Protein AF-A0A6G8NR37-F1 (afdb_monomer_lite)

Foldseek 3Di:
DQAEAEAELDAAAAEAQAFAGDPPCVVSNVVRPVSVVVQVVCLLVQQQVLHHYEYEAEHGDLDPDPHPVPDDDDPPVVVVVVVCVCPCVVVVVSVVQVVLADPPLDPVVSVVVVVVQSPDDRFPRDNYDYHHRSPRPRVVRVVVVVVVVCVVCVVVVNNSSNHRDHDD

pLDDT: mean 84.28, std 14.52, range [32.62, 98.38]

Structure (mmCIF, N/CA/C/O backbone):
data_AF-A0A6G8NR37-F1
#
_entry.id   AF-A0A6G8NR37-F1
#
loop_
_atom_site.group_PDB
_atom_site.id
_atom_site.type_symbol
_atom_site.label_atom_id
_atom_site.label_alt_id
_atom_site.label_comp_id
_atom_site.label_asym_id
_atom_site.label_entity_id
_atom_site.label_seq_id
_atom_site.pdbx_PDB_ins_code
_atom_site.Cartn_x
_atom_site.Cartn_y
_atom_site.Cartn_z
_atom_site.occupancy
_atom_site.B_iso_or_equiv
_atom_site.auth_seq_id
_atom_site.auth_comp_id
_atom_site.auth_asym_id
_atom_site.auth_atom_id
_atom_site.pdbx_PDB_model_num
ATOM 1 N N . MET A 1 1 ? -6.892 -7.582 25.498 1.00 48.56 1 MET A N 1
ATOM 2 C CA . MET A 1 1 ? -5.914 -7.923 24.441 1.00 48.56 1 MET A CA 1
ATOM 3 C C . MET A 1 1 ? -5.785 -6.728 23.496 1.00 48.56 1 MET A C 1
ATOM 5 O O . MET A 1 1 ? -6.812 -6.189 23.096 1.00 48.56 1 MET A O 1
ATOM 9 N N . LYS A 1 2 ? -4.567 -6.248 23.207 1.00 55.84 2 LYS A N 1
ATOM 10 C CA . LYS A 1 2 ? -4.313 -5.195 22.204 1.00 55.84 2 LYS A CA 1
ATOM 11 C C . LYS A 1 2 ? -4.221 -5.862 20.822 1.00 55.84 2 LYS A C 1
ATOM 13 O O . LYS A 1 2 ? -3.123 -6.084 20.333 1.00 55.84 2 LYS A O 1
ATOM 18 N N . SER A 1 3 ? -5.344 -6.270 20.240 1.00 65.62 3 SER A N 1
ATOM 19 C CA . SER A 1 3 ? -5.332 -6.953 18.938 1.00 65.62 3 SER A CA 1
ATOM 20 C C . SER A 1 3 ? -5.292 -5.913 17.818 1.00 65.62 3 SER A C 1
ATOM 22 O O . SER A 1 3 ? -6.294 -5.241 17.571 1.00 65.62 3 SER A O 1
ATOM 24 N N . VAL A 1 4 ? -4.124 -5.749 17.194 1.00 76.38 4 VAL A N 1
ATOM 25 C CA . VAL A 1 4 ? -3.931 -4.932 15.991 1.00 76.38 4 VAL A CA 1
ATOM 26 C C . VAL A 1 4 ? -3.276 -5.788 14.912 1.00 76.38 4 VAL A C 1
ATOM 28 O O . VAL A 1 4 ? -2.271 -6.445 15.176 1.00 76.38 4 VAL A O 1
ATOM 31 N N . ILE A 1 5 ? -3.846 -5.792 13.710 1.00 77.69 5 ILE A N 1
ATOM 32 C CA . ILE A 1 5 ? -3.194 -6.327 12.518 1.00 77.69 5 ILE A CA 1
ATOM 33 C C . ILE A 1 5 ? -2.520 -5.160 11.816 1.00 77.69 5 ILE A C 1
ATOM 35 O O . ILE A 1 5 ? -3.171 -4.206 11.388 1.00 77.69 5 ILE A O 1
ATOM 39 N N . LEU A 1 6 ? -1.200 -5.246 11.713 1.00 73.94 6 LEU A N 1
ATOM 40 C CA . LEU A 1 6 ? -0.414 -4.319 10.927 1.00 73.94 6 LEU A CA 1
ATOM 41 C C . LEU A 1 6 ? -0.127 -4.970 9.576 1.00 73.94 6 LEU A C 1
ATOM 43 O O . LEU A 1 6 ? 0.631 -5.937 9.503 1.00 73.94 6 LEU A O 1
ATOM 47 N N . VAL A 1 7 ? -0.727 -4.445 8.510 1.00 68.50 7 VAL A N 1
ATOM 48 C CA . VAL A 1 7 ? -0.373 -4.862 7.152 1.00 68.50 7 VAL A CA 1
ATOM 49 C C . VAL A 1 7 ? 0.627 -3.857 6.617 1.00 68.50 7 VAL A C 1
ATOM 51 O O . VAL A 1 7 ? 0.281 -2.724 6.281 1.00 68.50 7 VAL A O 1
ATOM 54 N N . THR A 1 8 ? 1.891 -4.260 6.569 1.00 58.72 8 THR A N 1
ATOM 55 C CA . THR A 1 8 ? 2.919 -3.480 5.893 1.00 58.72 8 THR A CA 1
ATOM 56 C C . THR A 1 8 ? 2.941 -3.880 4.428 1.00 58.72 8 THR A C 1
ATOM 58 O O . THR A 1 8 ? 2.919 -5.057 4.073 1.00 58.72 8 THR A O 1
ATOM 61 N N . GLY A 1 9 ? 3.064 -2.889 3.551 1.00 53.84 9 GLY A N 1
ATOM 62 C CA . GLY A 1 9 ? 3.434 -3.086 2.152 1.00 53.84 9 GLY A CA 1
ATOM 63 C C . GLY A 1 9 ? 4.800 -3.762 1.930 1.00 53.84 9 GLY A C 1
ATOM 64 O O . GLY A 1 9 ? 5.345 -3.622 0.842 1.00 53.84 9 GLY A O 1
ATOM 65 N N . ALA A 1 10 ? 5.404 -4.433 2.919 1.00 32.88 10 ALA A N 1
ATOM 66 C CA . ALA A 1 10 ? 6.846 -4.652 3.005 1.00 32.88 10 ALA A CA 1
ATOM 67 C C . ALA A 1 10 ? 7.430 -5.504 1.867 1.00 32.88 10 ALA A C 1
ATOM 69 O O . ALA A 1 10 ? 6.881 -6.533 1.469 1.00 32.88 10 ALA A O 1
ATOM 70 N N . GLY A 1 11 ? 8.567 -5.029 1.357 1.00 32.62 11 GLY A N 1
ATOM 71 C CA . GLY A 1 11 ? 9.401 -5.640 0.326 1.00 32.62 11 GLY A CA 1
ATOM 72 C C . GLY A 1 11 ? 9.492 -4.745 -0.902 1.00 32.62 11 GLY A C 1
ATOM 73 O O . GLY A 1 11 ? 8.558 -4.751 -1.684 1.00 32.62 11 GLY A O 1
ATOM 74 N N . THR A 1 12 ? 10.595 -4.001 -1.027 1.00 33.75 12 THR A N 1
ATOM 75 C CA . THR A 1 12 ? 11.101 -3.248 -2.196 1.00 33.75 12 THR A CA 1
ATOM 76 C C . THR A 1 12 ? 10.320 -2.021 -2.679 1.00 33.75 12 THR A C 1
ATOM 78 O O . THR A 1 12 ? 9.492 -2.139 -3.568 1.00 33.75 12 THR A O 1
ATOM 81 N N . GLY A 1 13 ? 10.660 -0.867 -2.090 1.00 41.75 13 GLY A N 1
ATOM 82 C CA . GLY A 1 13 ? 10.592 0.553 -2.486 1.00 41.75 13 GLY A CA 1
ATOM 83 C C . GLY A 1 13 ? 9.869 1.075 -3.723 1.00 41.75 13 GLY A C 1
ATOM 84 O O . GLY A 1 13 ? 10.119 2.211 -4.076 1.00 41.75 13 GLY A O 1
ATOM 85 N N . ILE A 1 14 ? 8.985 0.357 -4.392 1.00 37.81 14 ILE A N 1
ATOM 86 C CA . ILE A 1 14 ? 8.136 0.905 -5.436 1.00 37.81 14 ILE A CA 1
ATOM 87 C C . ILE A 1 14 ? 6.953 -0.050 -5.568 1.00 37.81 14 ILE A C 1
ATOM 89 O O . ILE A 1 14 ? 7.071 -1.067 -6.237 1.00 37.81 14 ILE A O 1
ATOM 93 N N . GLY A 1 15 ? 5.811 0.273 -4.959 1.00 38.47 15 GLY A N 1
ATOM 94 C CA . GLY A 1 15 ? 4.517 -0.240 -5.410 1.00 38.47 15 GLY A CA 1
ATOM 95 C C . GLY A 1 15 ? 3.398 -0.222 -4.393 1.00 38.47 15 GLY A C 1
ATOM 96 O O . GLY A 1 15 ? 3.407 -0.882 -3.355 1.00 38.47 15 GLY A O 1
ATOM 97 N N . LYS A 1 16 ? 2.377 0.533 -4.779 1.00 54.75 16 LYS A N 1
ATOM 98 C CA . LYS A 1 16 ? 1.072 0.617 -4.145 1.00 54.75 16 LYS A CA 1
ATOM 99 C C . LYS A 1 16 ? 0.025 0.494 -5.249 1.00 54.75 16 LYS A C 1
ATOM 101 O O . LYS A 1 16 ? 0.291 0.837 -6.395 1.00 54.75 16 LYS A O 1
ATOM 106 N N . SER A 1 17 ? -1.192 0.109 -4.883 1.00 53.12 17 SER A N 1
ATOM 107 C CA . SER A 1 17 ? -2.370 0.154 -5.763 1.00 53.12 17 SER A CA 1
ATOM 108 C C . SER A 1 17 ? -2.755 1.568 -6.223 1.00 53.12 17 SER A C 1
ATOM 110 O O . SER A 1 17 ? -3.558 1.697 -7.142 1.00 53.12 17 SER A O 1
ATOM 112 N N . LYS A 1 18 ? -2.267 2.619 -5.545 1.00 64.19 18 LYS A N 1
ATOM 113 C CA . LYS A 1 18 ? -2.860 3.968 -5.597 1.00 64.19 18 LYS A CA 1
ATOM 114 C C . LYS A 1 18 ? -1.867 5.132 -5.756 1.00 64.19 18 LYS A C 1
ATOM 116 O O . LYS A 1 18 ? -2.323 6.253 -5.910 1.00 64.19 18 LYS A O 1
ATOM 121 N N . GLY A 1 19 ? -0.554 4.898 -5.719 1.00 68.94 19 GLY A N 1
ATOM 122 C CA . GLY A 1 19 ? 0.466 5.923 -6.011 1.00 68.94 19 GLY A CA 1
ATOM 123 C C . GLY A 1 19 ? 1.022 5.786 -7.429 1.00 68.94 19 GLY A C 1
ATOM 124 O O . GLY A 1 19 ? 0.740 4.800 -8.113 1.00 68.94 19 GLY A O 1
ATOM 125 N N . GLY A 1 20 ? 1.830 6.751 -7.860 1.00 72.88 20 GLY A N 1
ATOM 126 C CA . GLY A 1 20 ? 2.599 6.681 -9.097 1.00 72.88 20 GLY A CA 1
ATOM 127 C C . GLY A 1 20 ? 3.490 5.441 -9.106 1.00 72.88 20 GLY A C 1
ATOM 128 O O . GLY A 1 20 ? 4.305 5.238 -8.210 1.00 72.88 20 GLY A O 1
ATOM 129 N N . PHE A 1 21 ? 3.310 4.590 -10.116 1.00 72.44 21 PHE A N 1
ATOM 130 C CA . PHE A 1 21 ? 4.014 3.319 -10.233 1.00 72.44 21 PHE A CA 1
ATOM 131 C C . PHE A 1 21 ? 4.816 3.286 -11.538 1.00 72.44 21 PHE A C 1
ATOM 133 O O . PHE A 1 21 ? 4.228 3.446 -12.612 1.00 72.44 21 PHE A O 1
ATOM 140 N N . PRO A 1 22 ? 6.144 3.103 -11.485 1.00 79.00 22 PRO A N 1
ATOM 141 C CA . PRO A 1 22 ? 6.960 3.018 -12.672 1.00 79.00 22 PRO A CA 1
ATOM 142 C C . PRO A 1 22 ? 6.654 1.730 -13.445 1.00 79.00 22 PRO A C 1
ATOM 144 O O . PRO A 1 22 ? 6.214 0.722 -12.881 1.00 79.00 22 PRO A O 1
ATOM 147 N N . PRO A 1 23 ? 6.879 1.756 -14.764 1.00 84.12 23 PRO A N 1
ATOM 148 C CA . PRO A 1 23 ? 6.637 0.607 -15.621 1.00 84.12 23 PRO A CA 1
ATOM 149 C C . PRO A 1 23 ? 7.580 -0.566 -15.299 1.00 84.12 23 PRO A C 1
ATOM 151 O O . PRO A 1 23 ? 8.515 -0.453 -14.513 1.00 84.12 23 PRO A O 1
ATOM 154 N N . PHE A 1 24 ? 7.317 -1.713 -15.935 1.00 87.12 24 PHE A N 1
ATOM 155 C CA . PHE A 1 24 ? 8.100 -2.960 -15.839 1.00 87.12 24 PHE A CA 1
ATOM 156 C C . PHE A 1 24 ? 8.085 -3.677 -14.481 1.00 87.12 24 PHE A C 1
ATOM 158 O O . PHE A 1 24 ? 8.687 -4.737 -14.341 1.00 87.12 24 PHE A O 1
ATOM 165 N N . MET A 1 25 ? 7.308 -3.188 -13.514 1.00 84.00 25 MET A N 1
ATOM 166 C CA . MET A 1 25 ? 7.103 -3.843 -12.217 1.00 84.00 25 MET A CA 1
ATOM 167 C C . MET A 1 25 ? 5.713 -4.498 -12.089 1.00 84.00 25 MET A C 1
ATOM 169 O O . MET A 1 25 ? 5.209 -4.713 -10.991 1.00 84.00 25 MET A O 1
ATOM 173 N N . GLY A 1 26 ? 5.073 -4.835 -13.215 1.00 85.56 26 GLY A N 1
ATOM 174 C CA . GLY A 1 26 ? 3.680 -5.305 -13.284 1.00 85.56 26 GLY A CA 1
ATOM 175 C C . GLY A 1 26 ? 3.306 -6.427 -12.298 1.00 85.56 26 GLY A C 1
ATOM 176 O O . GLY A 1 26 ? 2.365 -6.235 -11.528 1.00 85.56 26 GLY A O 1
ATOM 177 N N . PRO A 1 27 ? 4.029 -7.566 -12.253 1.00 87.44 27 PRO A N 1
ATOM 178 C CA . PRO A 1 27 ? 3.721 -8.652 -11.316 1.00 87.44 27 PRO A CA 1
ATOM 179 C C . PRO A 1 27 ? 3.809 -8.228 -9.846 1.00 87.44 27 PRO A C 1
ATOM 181 O O . PRO A 1 27 ? 2.948 -8.581 -9.041 1.00 87.44 27 PRO A O 1
ATOM 184 N N . TYR A 1 28 ? 4.819 -7.423 -9.507 1.00 84.00 28 TYR A N 1
ATOM 185 C CA . TYR A 1 28 ? 4.980 -6.868 -8.168 1.00 84.00 28 TYR A CA 1
ATOM 186 C C . TYR A 1 28 ? 3.811 -5.934 -7.818 1.00 84.00 28 TYR A C 1
ATOM 188 O O . TYR A 1 28 ? 3.176 -6.096 -6.775 1.00 84.00 28 TYR A O 1
ATOM 196 N N . GLY A 1 29 ? 3.473 -5.002 -8.716 1.00 80.88 29 GLY A N 1
ATOM 197 C CA . GLY A 1 29 ? 2.366 -4.062 -8.530 1.00 80.88 29 GLY A CA 1
ATOM 198 C C . GLY A 1 29 ? 1.022 -4.772 -8.359 1.00 80.88 29 GLY A C 1
ATOM 199 O O . GLY A 1 29 ? 0.261 -4.437 -7.452 1.00 80.88 29 GLY A O 1
ATOM 200 N N . ALA A 1 30 ? 0.763 -5.812 -9.158 1.00 85.62 30 ALA A N 1
ATOM 201 C CA . ALA A 1 30 ? -0.434 -6.641 -9.043 1.00 85.62 30 ALA A CA 1
ATOM 202 C C . ALA A 1 30 ? -0.524 -7.336 -7.674 1.00 85.62 30 ALA A C 1
ATOM 204 O O . ALA A 1 30 ? -1.563 -7.267 -7.016 1.00 85.62 30 ALA A O 1
ATOM 205 N N . ALA A 1 31 ? 0.571 -7.947 -7.208 1.00 85.19 31 ALA A N 1
ATOM 206 C CA . ALA A 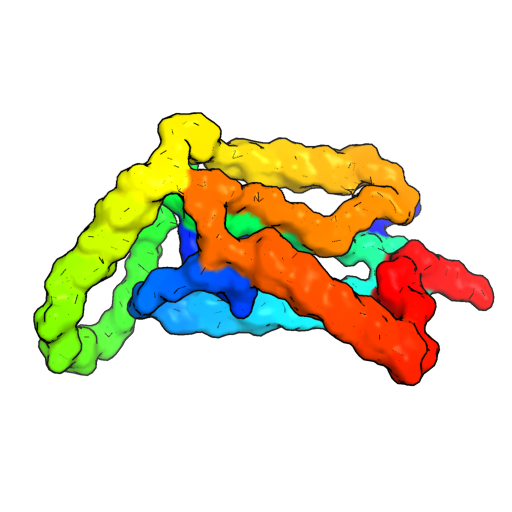1 31 ? 0.615 -8.597 -5.900 1.00 85.19 31 ALA A CA 1
ATOM 207 C C . ALA A 1 31 ? 0.366 -7.601 -4.753 1.00 85.19 31 ALA A C 1
ATOM 209 O O . ALA A 1 31 ? -0.414 -7.882 -3.841 1.00 85.19 31 ALA A O 1
ATOM 210 N N . LYS A 1 32 ? 0.969 -6.406 -4.812 1.00 82.62 32 LYS A N 1
ATOM 211 C CA . LYS A 1 32 ? 0.757 -5.359 -3.800 1.00 82.62 32 LYS A CA 1
ATOM 212 C C . LYS A 1 32 ? -0.659 -4.797 -3.820 1.00 82.62 32 LYS A C 1
ATOM 214 O O . LYS A 1 32 ? -1.220 -4.549 -2.755 1.00 82.62 32 LYS A O 1
ATOM 219 N N . ALA A 1 33 ? -1.263 -4.646 -4.997 1.00 83.62 33 ALA A N 1
ATOM 220 C CA . ALA A 1 33 ? -2.649 -4.212 -5.106 1.00 83.62 33 ALA A CA 1
ATOM 221 C C . ALA A 1 33 ? -3.631 -5.246 -4.536 1.00 83.62 33 ALA A C 1
ATOM 223 O O . ALA A 1 33 ? -4.537 -4.880 -3.786 1.00 83.62 33 ALA A O 1
ATOM 224 N N . ALA A 1 34 ? -3.418 -6.534 -4.824 1.00 85.62 34 ALA A N 1
ATOM 225 C CA . ALA A 1 34 ? -4.212 -7.615 -4.247 1.00 85.62 34 ALA A CA 1
ATOM 226 C C . ALA A 1 34 ? -4.097 -7.647 -2.714 1.00 85.62 34 ALA A C 1
ATOM 228 O O . ALA A 1 34 ? -5.106 -7.755 -2.018 1.00 85.62 34 ALA A O 1
ATOM 229 N N . MET A 1 35 ? -2.883 -7.474 -2.181 1.00 86.50 35 MET A N 1
ATOM 230 C CA . MET A 1 35 ? -2.645 -7.414 -0.739 1.00 86.50 35 MET A CA 1
ATOM 231 C C . MET A 1 35 ? -3.340 -6.216 -0.072 1.00 86.50 35 MET A C 1
ATOM 233 O O . MET A 1 35 ? -3.925 -6.379 0.996 1.00 86.50 35 MET A O 1
ATOM 237 N N . ASP A 1 36 ? -3.325 -5.033 -0.698 1.00 86.69 36 ASP A N 1
ATOM 238 C CA . ASP A 1 36 ? -4.053 -3.852 -0.204 1.00 86.69 36 ASP A CA 1
ATOM 239 C C . ASP A 1 36 ? -5.562 -4.119 -0.120 1.00 86.69 36 ASP A C 1
ATOM 241 O O . ASP A 1 36 ? -6.200 -3.823 0.891 1.00 86.69 36 ASP A O 1
ATOM 245 N N . SER A 1 37 ? -6.129 -4.729 -1.166 1.00 87.50 37 SER A N 1
ATOM 246 C CA . SER A 1 37 ? -7.551 -5.078 -1.189 1.00 87.50 37 SER A CA 1
ATOM 247 C C . SER A 1 37 ? -7.905 -6.124 -0.132 1.00 87.50 37 SER A C 1
ATOM 249 O O . SER A 1 37 ? -8.949 -6.015 0.516 1.00 87.50 37 SER A O 1
ATOM 251 N N . LEU A 1 38 ? -7.038 -7.121 0.070 1.00 89.94 38 LEU A N 1
ATOM 252 C CA . LEU A 1 38 ? -7.215 -8.134 1.107 1.00 89.94 38 LEU A CA 1
ATOM 253 C C . LEU A 1 38 ? -7.188 -7.502 2.503 1.00 89.94 38 LEU A C 1
ATOM 255 O O . LEU A 1 38 ? -8.069 -7.772 3.313 1.00 89.94 38 LEU A O 1
ATOM 259 N N . ALA A 1 39 ? -6.234 -6.609 2.770 1.00 89.69 39 ALA A N 1
ATOM 260 C CA . ALA A 1 39 ? -6.109 -5.923 4.055 1.00 89.69 39 ALA A CA 1
ATOM 261 C C . ALA A 1 39 ? -7.346 -5.081 4.401 1.00 89.69 39 ALA A C 1
ATOM 263 O O . ALA A 1 39 ? -7.831 -5.119 5.531 1.00 89.69 39 ALA A O 1
ATOM 264 N N . VAL A 1 40 ? -7.885 -4.346 3.423 1.00 91.56 40 VAL A N 1
ATOM 265 C CA . VAL A 1 40 ? -9.121 -3.568 3.599 1.00 91.56 40 VAL A CA 1
ATOM 266 C C . VAL A 1 40 ? -10.319 -4.479 3.869 1.00 91.56 40 VAL A C 1
ATOM 268 O O . VAL A 1 40 ? -11.153 -4.155 4.710 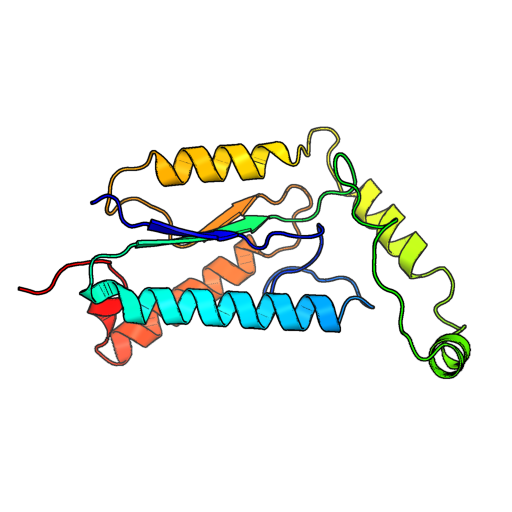1.00 91.56 40 VAL A O 1
ATOM 271 N N . THR A 1 41 ? -10.400 -5.617 3.181 1.00 93.06 41 THR A N 1
ATOM 272 C CA . THR A 1 41 ? -11.487 -6.590 3.369 1.00 93.06 41 THR A CA 1
ATOM 273 C C . THR A 1 41 ? -11.433 -7.201 4.769 1.00 93.06 41 THR A C 1
ATOM 275 O O . THR A 1 41 ? -12.426 -7.167 5.493 1.00 93.06 41 THR A O 1
ATOM 278 N N . LEU A 1 42 ? -10.248 -7.631 5.209 1.00 93.44 42 LEU A N 1
ATOM 279 C CA . LEU A 1 42 ? -10.033 -8.146 6.561 1.00 93.44 42 LEU A CA 1
ATOM 280 C C . LEU A 1 42 ? -10.378 -7.112 7.639 1.00 93.44 42 LEU A C 1
ATOM 282 O O . LEU A 1 42 ? -10.927 -7.478 8.674 1.00 93.44 42 LEU A O 1
ATOM 286 N N . ALA A 1 43 ? -10.114 -5.822 7.407 1.00 93.00 43 ALA A N 1
ATOM 287 C CA . ALA A 1 43 ? -10.487 -4.778 8.360 1.00 93.00 43 ALA A CA 1
ATOM 288 C C . ALA A 1 43 ? -12.002 -4.747 8.624 1.00 93.00 43 ALA A C 1
ATOM 290 O O . ALA A 1 43 ? -12.410 -4.606 9.775 1.00 93.00 43 ALA A O 1
ATOM 291 N N . TYR A 1 44 ? -12.825 -4.933 7.586 1.00 94.94 44 TYR A N 1
ATOM 292 C CA . TYR A 1 44 ? -14.277 -5.042 7.733 1.00 94.94 44 TYR A CA 1
ATOM 293 C C . TYR A 1 44 ? -14.693 -6.331 8.445 1.00 94.94 44 TYR A C 1
ATOM 295 O O . TYR A 1 44 ? -15.479 -6.293 9.391 1.00 94.94 44 TYR A O 1
ATOM 303 N N . GLU A 1 45 ? -14.163 -7.472 8.007 1.00 95.19 45 GLU A N 1
ATOM 304 C CA . GLU A 1 45 ? -14.544 -8.795 8.522 1.00 95.19 45 GLU A CA 1
ATOM 305 C C . GLU A 1 45 ? -14.181 -8.972 10.001 1.00 95.19 45 GLU A C 1
ATOM 307 O O . GLU A 1 45 ? -14.896 -9.630 10.758 1.00 95.19 45 GLU A O 1
ATOM 312 N N . LEU A 1 46 ? -13.092 -8.336 10.435 1.00 94.44 46 LEU A N 1
ATOM 313 C CA . LEU A 1 46 ? -12.577 -8.434 11.795 1.00 94.44 46 LEU A CA 1
ATOM 314 C C . LEU A 1 46 ? -13.117 -7.349 12.742 1.00 94.44 46 LEU A C 1
ATOM 316 O O . LEU A 1 46 ? -12.950 -7.466 13.961 1.00 94.44 46 LEU A O 1
ATOM 320 N N . ALA A 1 47 ? -13.798 -6.322 12.220 1.00 94.38 47 ALA A N 1
ATOM 321 C CA . ALA A 1 47 ? -14.268 -5.180 13.004 1.00 94.38 47 ALA A CA 1
ATOM 322 C C . ALA A 1 47 ? -15.158 -5.601 14.185 1.00 94.38 47 ALA A C 1
ATOM 324 O O . ALA A 1 47 ? -14.927 -5.166 15.315 1.00 94.38 47 ALA A O 1
ATOM 325 N N . ARG A 1 48 ? -16.113 -6.518 13.959 1.00 94.25 48 ARG A N 1
ATOM 326 C CA . ARG A 1 48 ? -17.042 -7.022 14.996 1.00 94.25 48 ARG A CA 1
ATOM 327 C C . ARG A 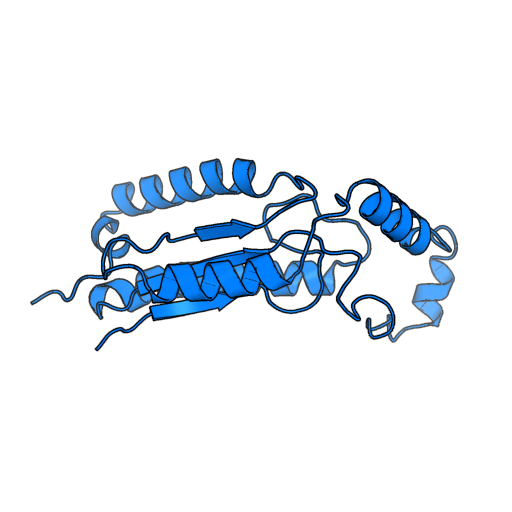1 48 ? -16.383 -7.913 16.049 1.00 94.25 48 ARG A C 1
ATOM 329 O O . ARG A 1 48 ? -16.920 -8.097 17.139 1.00 94.25 48 ARG A O 1
ATOM 336 N N . PHE A 1 49 ? -15.188 -8.420 15.758 1.00 93.94 49 PHE A N 1
ATOM 337 C CA . PHE A 1 49 ? -14.347 -9.125 16.727 1.00 93.94 49 PHE A CA 1
ATOM 338 C C . PHE A 1 49 ? -13.508 -8.150 17.569 1.00 93.94 49 PHE A C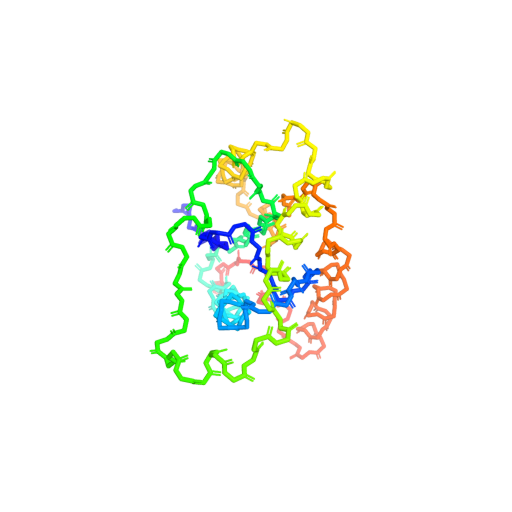 1
ATOM 340 O O . PHE A 1 49 ? -12.730 -8.562 18.430 1.00 93.94 4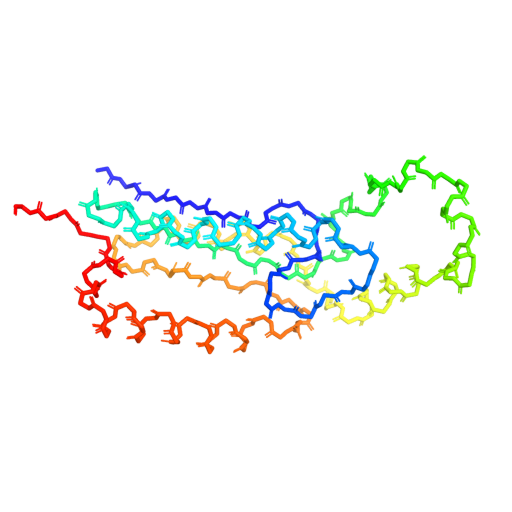9 PHE A O 1
ATOM 347 N N . GLY A 1 50 ? -13.654 -6.840 17.341 1.00 92.69 50 GLY A N 1
ATOM 348 C CA . GLY A 1 50 ? -12.924 -5.800 18.050 1.00 92.69 50 GLY A CA 1
ATOM 349 C C . GLY A 1 50 ? -11.429 -5.766 17.728 1.00 92.69 50 GLY A C 1
ATOM 350 O O . GLY A 1 50 ? -10.667 -5.259 18.562 1.00 92.69 50 GLY A O 1
ATOM 351 N N . VAL A 1 51 ? -11.015 -6.305 16.575 1.00 94.31 51 VAL A N 1
ATOM 352 C CA . VAL A 1 51 ? -9.631 -6.284 16.076 1.00 94.31 51 VAL A CA 1
ATOM 353 C C . VAL A 1 51 ? -9.439 -5.064 15.183 1.00 94.31 51 VAL A C 1
ATOM 355 O O . VAL A 1 51 ? -10.175 -4.864 14.222 1.00 94.31 51 VAL A O 1
ATOM 358 N N . GLU A 1 52 ? -8.439 -4.247 15.497 1.00 94.06 52 GLU A N 1
ATOM 359 C CA . GLU A 1 52 ? -8.097 -3.086 14.675 1.00 94.06 52 GLU A CA 1
ATOM 360 C C . GLU A 1 52 ? -7.134 -3.469 13.565 1.00 94.06 52 GLU A C 1
ATOM 362 O O . GLU A 1 52 ? -6.244 -4.293 13.763 1.00 94.06 52 GLU A O 1
ATOM 367 N N . THR A 1 53 ? -7.278 -2.827 12.413 1.00 93.06 53 THR A N 1
ATOM 368 C CA . THR A 1 53 ? -6.344 -2.974 11.299 1.00 93.06 53 THR A CA 1
ATOM 369 C C . THR A 1 53 ? -5.731 -1.621 10.989 1.00 93.06 53 THR A C 1
ATOM 371 O O . THR A 1 53 ? -6.435 -0.614 10.939 1.00 93.06 53 THR A O 1
ATOM 374 N N . SER A 1 54 ? -4.417 -1.599 10.787 1.00 93.56 54 SER A N 1
ATOM 375 C CA . SER A 1 54 ? -3.702 -0.432 10.285 1.00 93.56 54 SER A CA 1
ATOM 376 C C . SER A 1 54 ? -2.811 -0.847 9.121 1.00 93.56 54 SER A C 1
ATOM 378 O O . SER A 1 54 ? -2.069 -1.830 9.208 1.00 93.56 54 SER A O 1
ATOM 380 N N . ILE A 1 55 ? -2.916 -0.117 8.014 1.00 92.19 55 ILE A N 1
ATOM 381 C CA . ILE A 1 55 ? -2.171 -0.380 6.786 1.00 92.19 55 ILE A CA 1
ATOM 382 C C . ILE A 1 55 ? -1.072 0.669 6.669 1.00 92.19 55 ILE A C 1
ATOM 384 O O . ILE A 1 55 ? -1.341 1.861 6.502 1.00 92.19 55 ILE A O 1
ATOM 388 N N . VAL A 1 56 ? 0.176 0.220 6.738 1.00 92.50 56 VAL A N 1
ATOM 389 C CA . VAL A 1 56 ? 1.343 1.085 6.558 1.00 92.50 56 VAL A CA 1
ATOM 390 C C . VAL A 1 56 ? 1.717 1.082 5.086 1.00 92.50 56 VAL A C 1
ATOM 392 O O . VAL A 1 56 ? 1.836 0.026 4.459 1.00 92.50 56 VAL A O 1
ATOM 395 N N . VAL A 1 57 ? 1.891 2.281 4.538 1.00 89.69 57 VAL A N 1
ATOM 396 C CA . VAL A 1 57 ? 1.972 2.554 3.107 1.00 89.69 57 VAL A CA 1
ATOM 397 C C . VAL A 1 57 ? 3.303 3.280 2.828 1.00 89.69 57 VAL A C 1
ATOM 399 O O . VAL A 1 57 ? 3.303 4.499 2.652 1.00 89.69 57 VAL A O 1
ATOM 402 N N . PRO A 1 58 ? 4.440 2.557 2.714 1.00 86.50 58 PRO A N 1
ATOM 403 C CA . PRO A 1 58 ? 5.763 3.134 2.428 1.00 86.50 58 PRO A CA 1
ATOM 404 C C . PRO A 1 58 ? 5.937 3.509 0.956 1.00 86.50 58 PRO A C 1
ATOM 406 O O . PRO A 1 58 ? 5.582 2.711 0.084 1.00 86.50 58 PRO A O 1
ATOM 409 N N . GLY A 1 59 ? 6.385 4.729 0.681 1.00 82.06 59 GLY A N 1
ATOM 410 C CA . GLY A 1 59 ? 6.790 5.222 -0.633 1.00 82.06 59 GLY A CA 1
ATOM 411 C C . GLY A 1 59 ? 8.155 4.674 -1.038 1.00 82.06 59 GLY A C 1
ATOM 412 O O . GLY A 1 59 ? 8.623 3.670 -0.488 1.00 82.06 59 GLY A O 1
ATOM 413 N N . ALA A 1 60 ? 8.775 5.315 -2.025 1.00 79.81 60 ALA A N 1
ATOM 414 C CA . ALA A 1 60 ? 10.028 4.822 -2.565 1.00 79.81 60 ALA A CA 1
ATOM 415 C C . ALA A 1 60 ? 11.243 5.155 -1.698 1.00 79.81 60 ALA A C 1
ATOM 417 O O . ALA A 1 60 ? 11.393 6.275 -1.219 1.00 79.81 60 ALA A O 1
ATOM 418 N N . PHE A 1 61 ? 12.122 4.161 -1.546 1.00 81.31 61 PHE A N 1
ATOM 419 C CA . PHE A 1 61 ? 13.442 4.296 -0.937 1.00 81.31 61 PHE A CA 1
ATOM 420 C C . PHE A 1 61 ? 14.477 3.792 -1.937 1.00 81.31 61 PHE A C 1
ATOM 422 O O . PHE A 1 61 ? 14.387 2.659 -2.414 1.00 81.31 61 PHE A O 1
ATOM 429 N N . THR A 1 62 ? 15.436 4.648 -2.272 1.00 73.56 62 THR A N 1
ATOM 430 C CA . THR A 1 62 ? 16.484 4.374 -3.270 1.00 73.56 62 THR A CA 1
ATOM 431 C C . THR A 1 62 ? 17.845 4.088 -2.632 1.00 73.56 62 THR A C 1
ATOM 433 O O . THR A 1 62 ? 18.778 3.679 -3.316 1.00 73.56 62 THR A O 1
ATOM 436 N N . SER A 1 63 ? 17.943 4.229 -1.308 1.00 69.94 63 SER A N 1
ATOM 437 C CA . SER A 1 63 ? 19.115 3.919 -0.490 1.00 69.94 63 SER A CA 1
ATOM 438 C C . SER A 1 63 ? 18.699 3.192 0.801 1.00 69.94 63 SER A C 1
ATOM 440 O O . SER A 1 63 ? 17.511 3.046 1.098 1.00 69.94 63 SER A O 1
ATOM 442 N N . GLY A 1 64 ? 19.675 2.653 1.542 1.00 62.53 64 GLY A N 1
ATOM 443 C CA . GLY A 1 64 ? 19.431 1.961 2.819 1.00 62.53 64 GLY A CA 1
ATOM 444 C C . GLY A 1 64 ? 18.714 0.611 2.697 1.00 62.53 64 GLY A C 1
ATOM 445 O O . GLY A 1 64 ? 18.327 0.026 3.707 1.00 62.53 64 GLY A O 1
ATOM 446 N N . THR A 1 65 ? 18.528 0.110 1.473 1.00 60.25 65 THR A N 1
ATOM 447 C CA . THR A 1 65 ? 17.842 -1.150 1.194 1.00 60.25 65 THR A CA 1
ATOM 448 C C . THR A 1 65 ? 18.417 -1.868 -0.041 1.00 60.25 65 THR A C 1
ATOM 450 O O . THR A 1 65 ? 18.714 -1.236 -1.052 1.00 60.25 65 THR A O 1
ATOM 453 N N . ASP A 1 66 ? 18.533 -3.202 -0.003 1.00 58.56 66 ASP A N 1
ATOM 454 C CA . ASP A 1 66 ? 19.097 -4.017 -1.104 1.00 58.56 66 ASP A CA 1
ATOM 455 C C . ASP A 1 66 ? 18.059 -4.357 -2.200 1.00 58.56 66 ASP A C 1
ATOM 457 O O . ASP A 1 66 ? 17.834 -5.517 -2.557 1.00 58.56 66 ASP A O 1
ATOM 461 N N . HIS A 1 67 ? 17.354 -3.344 -2.710 1.00 58.81 67 HIS A N 1
ATOM 462 C CA . HIS A 1 67 ? 16.141 -3.528 -3.523 1.00 58.81 67 HIS A CA 1
ATOM 463 C C . HIS A 1 67 ? 16.368 -4.025 -4.955 1.00 58.81 67 HIS A C 1
ATOM 465 O O . HIS A 1 67 ? 15.671 -4.929 -5.410 1.00 58.81 67 HIS A O 1
ATOM 471 N N . PHE A 1 68 ? 17.316 -3.435 -5.678 1.00 59.03 68 PHE A N 1
ATOM 472 C CA . PHE A 1 68 ? 17.540 -3.734 -7.097 1.00 59.03 68 PHE A CA 1
ATOM 473 C C . PHE A 1 68 ? 18.471 -4.928 -7.360 1.00 59.03 68 PHE A C 1
ATOM 475 O O . PHE A 1 68 ? 18.175 -5.703 -8.271 1.00 59.03 68 PHE A O 1
ATOM 482 N N . PRO A 1 69 ? 19.546 -5.158 -6.577 1.00 59.00 69 PRO A N 1
ATOM 483 C CA . PRO A 1 69 ? 20.477 -6.257 -6.848 1.00 59.00 69 PRO A CA 1
ATOM 484 C C . PRO A 1 69 ? 19.859 -7.658 -6.722 1.00 59.00 69 PRO A C 1
ATOM 486 O O . PRO A 1 69 ? 20.316 -8.590 -7.379 1.00 59.00 69 PRO A O 1
ATOM 489 N N . SER A 1 70 ? 18.818 -7.809 -5.896 1.00 63.25 70 SER A N 1
ATOM 490 C CA . SER A 1 70 ? 18.119 -9.079 -5.648 1.00 63.25 70 SER A CA 1
ATOM 491 C C . SER A 1 70 ? 16.798 -9.220 -6.418 1.00 63.25 70 SER A C 1
ATOM 493 O O . SER A 1 70 ? 16.094 -10.221 -6.265 1.00 63.25 70 SER A O 1
ATOM 495 N N . ALA A 1 71 ? 16.443 -8.236 -7.251 1.00 71.19 71 ALA A N 1
ATOM 496 C CA . ALA A 1 71 ? 15.181 -8.240 -7.975 1.00 71.19 71 ALA A CA 1
ATOM 497 C C . ALA A 1 71 ? 15.118 -9.393 -8.992 1.00 71.19 71 ALA A C 1
ATOM 499 O O . ALA A 1 71 ? 16.050 -9.639 -9.762 1.00 71.19 71 ALA A O 1
ATOM 500 N N . GLY A 1 72 ? 13.981 -10.093 -9.012 1.00 77.94 72 GLY A N 1
ATOM 501 C CA . GLY A 1 72 ? 13.730 -11.161 -9.975 1.00 77.94 72 GLY A CA 1
ATOM 502 C C . GLY A 1 72 ? 13.712 -10.640 -11.415 1.00 77.94 72 GLY A C 1
ATOM 503 O O . GLY A 1 72 ? 13.215 -9.548 -11.689 1.00 77.94 72 GLY A O 1
ATOM 504 N N . LYS A 1 73 ? 14.222 -11.448 -12.348 1.00 82.94 73 LYS A N 1
ATOM 505 C CA . LYS A 1 73 ? 14.169 -11.184 -13.793 1.00 82.94 73 LYS A CA 1
ATOM 506 C C . LYS A 1 73 ? 13.147 -12.105 -14.468 1.00 82.94 73 LYS A C 1
ATOM 508 O O . LYS A 1 73 ? 12.889 -13.193 -13.946 1.00 82.94 73 LYS A O 1
ATOM 513 N N . PRO A 1 74 ? 12.569 -11.713 -15.619 1.00 88.81 74 PRO A N 1
ATOM 514 C CA . PRO A 1 74 ? 11.716 -12.608 -16.393 1.00 88.81 74 PRO A CA 1
ATOM 515 C C . PRO A 1 74 ? 12.447 -13.913 -16.734 1.00 88.81 74 PRO A C 1
ATOM 517 O O . PRO A 1 74 ? 13.583 -13.880 -17.202 1.00 88.81 74 PRO A O 1
ATOM 520 N N . ALA A 1 75 ? 11.791 -15.054 -16.513 1.00 93.50 75 ALA A N 1
ATOM 521 C CA . ALA A 1 75 ? 12.372 -16.368 -16.803 1.00 93.50 75 ALA A CA 1
ATOM 522 C C . ALA A 1 75 ? 12.460 -16.669 -18.314 1.00 93.50 75 ALA A C 1
ATOM 524 O O . ALA A 1 75 ? 13.343 -17.406 -18.744 1.00 93.50 75 ALA A O 1
ATOM 525 N N . ASP A 1 76 ? 11.566 -16.094 -19.126 1.00 96.31 76 ASP A N 1
ATOM 526 C CA . ASP A 1 76 ? 11.588 -16.216 -20.588 1.00 96.31 76 ASP A CA 1
ATOM 527 C C . ASP A 1 76 ? 12.544 -15.176 -21.194 1.00 96.31 76 ASP A C 1
ATOM 529 O O . ASP A 1 76 ? 12.164 -14.046 -21.521 1.00 96.31 76 ASP A O 1
ATOM 533 N N . SER A 1 77 ? 13.816 -15.559 -21.311 1.00 94.31 77 SER A N 1
ATOM 534 C CA . SER A 1 77 ? 14.874 -14.698 -21.847 1.00 94.31 77 SER A CA 1
ATOM 535 C C . SER A 1 77 ? 14.705 -14.399 -23.338 1.00 94.31 77 SER A C 1
ATOM 537 O O . SER A 1 77 ? 15.033 -13.296 -23.772 1.00 94.31 77 SER A O 1
ATOM 539 N N . ALA A 1 78 ? 14.152 -15.333 -24.120 1.00 96.88 78 ALA A N 1
ATOM 540 C CA . ALA A 1 78 ? 13.897 -15.131 -25.544 1.00 96.88 78 ALA A CA 1
ATOM 541 C C . ALA A 1 78 ? 12.831 -14.049 -25.757 1.00 96.88 78 ALA A C 1
ATOM 543 O O . ALA A 1 78 ? 12.995 -13.156 -26.592 1.00 96.88 78 ALA A O 1
ATOM 544 N N . ARG A 1 79 ? 11.758 -14.078 -24.955 1.00 95.88 79 ARG A N 1
ATOM 545 C CA . ARG A 1 79 ? 10.753 -13.015 -24.965 1.00 95.88 79 ARG A CA 1
ATOM 546 C C . ARG A 1 79 ? 11.316 -11.699 -24.452 1.00 95.88 79 ARG A C 1
ATOM 548 O O . ARG A 1 79 ? 11.032 -10.678 -25.066 1.00 95.88 79 ARG A O 1
ATOM 555 N N . ALA A 1 80 ? 12.105 -11.706 -23.377 1.00 93.12 80 ALA A N 1
ATOM 556 C CA . ALA A 1 80 ? 12.735 -10.487 -22.870 1.00 93.12 80 ALA A CA 1
ATOM 557 C C . ALA A 1 80 ? 13.628 -9.824 -23.938 1.00 93.12 80 ALA A C 1
ATOM 559 O O . ALA A 1 80 ? 13.509 -8.624 -24.168 1.00 93.12 80 ALA A O 1
ATOM 560 N N . ALA A 1 81 ? 14.430 -10.606 -24.669 1.00 95.00 81 ALA A N 1
ATOM 561 C CA . ALA A 1 81 ? 15.281 -10.107 -25.752 1.00 95.00 81 ALA A CA 1
ATOM 562 C C . ALA A 1 81 ? 14.483 -9.500 -26.922 1.00 95.00 81 ALA A C 1
ATOM 564 O O . ALA A 1 81 ? 14.920 -8.528 -27.536 1.00 95.00 81 ALA A O 1
ATOM 565 N N . ALA A 1 82 ? 13.277 -10.004 -27.207 1.00 97.31 82 ALA A N 1
ATOM 566 C CA . ALA A 1 82 ? 12.397 -9.409 -28.219 1.00 97.31 82 ALA A CA 1
ATOM 567 C C . ALA A 1 82 ? 11.942 -7.972 -27.866 1.00 97.31 82 ALA A C 1
ATOM 569 O O . ALA A 1 82 ? 11.455 -7.251 -28.737 1.00 97.31 82 ALA A O 1
ATOM 570 N N . TYR A 1 83 ? 12.114 -7.544 -26.609 1.00 95.12 83 TYR A N 1
ATOM 571 C CA . TYR A 1 83 ? 11.776 -6.211 -26.101 1.00 95.12 83 TYR A CA 1
ATOM 572 C C . TYR A 1 83 ? 12.996 -5.275 -25.984 1.00 95.12 83 TYR A C 1
ATOM 574 O O . TYR A 1 83 ? 12.893 -4.250 -25.315 1.00 95.12 83 TYR A O 1
ATOM 582 N N . ALA A 1 84 ? 14.104 -5.553 -26.688 1.00 94.62 84 ALA A N 1
ATOM 583 C CA . ALA A 1 84 ? 15.367 -4.793 -26.623 1.00 94.62 84 ALA A CA 1
ATOM 584 C C . ALA A 1 84 ? 15.250 -3.264 -26.830 1.00 94.62 84 ALA A C 1
ATOM 586 O O . ALA A 1 84 ? 16.121 -2.500 -26.427 1.00 94.62 84 ALA A O 1
ATOM 587 N N . ARG A 1 85 ? 14.142 -2.764 -27.402 1.00 96.62 85 ARG A N 1
ATOM 588 C CA . ARG A 1 85 ? 13.838 -1.317 -27.438 1.00 96.62 85 ARG A CA 1
ATOM 589 C C . ARG A 1 85 ? 13.798 -0.680 -26.036 1.00 96.62 85 ARG A C 1
ATOM 591 O O . ARG A 1 85 ? 13.949 0.533 -25.927 1.00 96.62 85 ARG A O 1
ATOM 598 N N . TYR A 1 86 ? 13.555 -1.469 -24.992 1.00 93.06 86 TYR A N 1
ATOM 599 C CA . TYR A 1 86 ? 13.489 -1.015 -23.603 1.00 93.06 86 TYR A CA 1
ATOM 600 C C . TYR A 1 86 ? 14.783 -1.247 -22.810 1.00 93.06 86 TYR A C 1
ATOM 602 O O . TYR A 1 86 ? 14.790 -1.022 -21.596 1.00 93.06 86 TYR A O 1
ATOM 610 N N . ASP A 1 87 ? 15.873 -1.658 -23.463 1.00 91.56 87 ASP A N 1
ATOM 611 C CA . ASP A 1 87 ? 17.172 -1.809 -22.807 1.00 91.56 87 ASP A CA 1
ATOM 612 C C . ASP A 1 87 ? 17.606 -0.481 -22.157 1.00 91.56 87 ASP A C 1
ATOM 614 O O . ASP A 1 87 ? 17.478 0.598 -22.738 1.00 91.56 87 ASP A O 1
ATOM 618 N N . GLY A 1 88 ? 18.061 -0.550 -20.901 1.00 89.38 88 G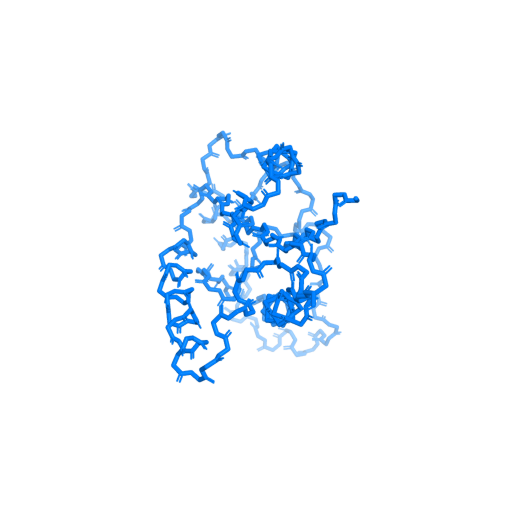LY A N 1
ATOM 619 C CA . GLY A 1 88 ? 18.482 0.611 -20.104 1.00 89.38 88 GLY A CA 1
ATOM 620 C C . GLY A 1 88 ? 17.351 1.505 -19.571 1.00 89.38 88 GLY A C 1
ATOM 621 O O . GLY A 1 88 ? 17.614 2.420 -18.793 1.00 89.38 88 GLY A O 1
ATOM 622 N N . VAL A 1 89 ? 16.081 1.263 -19.924 1.00 91.12 89 VAL A N 1
ATOM 623 C CA . VAL A 1 89 ? 14.965 2.092 -19.423 1.00 91.12 89 VAL A CA 1
ATOM 624 C C . VAL A 1 89 ? 14.778 1.934 -17.912 1.00 91.12 89 VAL A C 1
ATOM 626 O O . VAL A 1 89 ? 14.481 2.912 -17.230 1.00 91.12 89 VAL A O 1
ATOM 629 N N . MET A 1 90 ? 14.976 0.729 -17.372 1.00 84.88 90 MET A N 1
ATOM 630 C CA . MET A 1 90 ? 14.885 0.503 -15.924 1.00 84.88 90 MET A CA 1
ATOM 631 C C . MET A 1 90 ? 15.990 1.210 -15.141 1.00 84.88 90 MET A C 1
ATOM 633 O O . MET A 1 90 ? 15.710 1.738 -14.066 1.00 84.88 90 MET A O 1
ATOM 637 N N . ASP A 1 91 ? 17.194 1.300 -15.704 1.00 86.69 91 ASP A N 1
ATOM 638 C CA . ASP A 1 91 ? 18.296 2.041 -15.089 1.00 86.69 91 ASP A CA 1
ATOM 639 C C . ASP A 1 91 ? 17.965 3.540 -15.047 1.00 86.69 91 ASP A C 1
ATOM 641 O O . ASP A 1 91 ? 18.028 4.158 -13.986 1.00 86.69 91 ASP A O 1
ATOM 645 N N . GLN A 1 92 ? 17.453 4.101 -16.152 1.00 90.44 92 GLN A N 1
ATOM 646 C CA . GLN A 1 92 ? 16.986 5.496 -16.198 1.00 90.44 92 GLN A CA 1
ATOM 647 C C . GLN A 1 92 ? 15.861 5.782 -15.192 1.00 90.44 92 GLN A C 1
ATOM 649 O O . GLN A 1 92 ? 15.788 6.872 -14.624 1.00 90.44 92 GLN A O 1
ATOM 654 N N . ILE A 1 93 ? 14.944 4.831 -14.983 1.00 86.44 93 ILE A N 1
ATOM 655 C CA . ILE A 1 93 ? 13.892 4.956 -13.965 1.00 86.44 93 ILE A CA 1
ATOM 656 C C . ILE A 1 93 ? 14.514 4.992 -12.566 1.00 86.44 93 ILE A C 1
ATOM 658 O O . ILE A 1 93 ? 14.144 5.854 -11.768 1.00 86.44 93 ILE A O 1
ATOM 662 N N . GLY A 1 94 ? 15.465 4.098 -12.280 1.00 83.56 94 GLY A N 1
ATOM 663 C CA . GLY A 1 94 ? 16.187 4.060 -11.008 1.00 83.56 94 GLY A CA 1
ATOM 664 C C . GLY A 1 94 ? 16.937 5.362 -10.719 1.00 83.56 94 GLY A C 1
ATOM 665 O O . GLY A 1 94 ? 16.804 5.923 -9.630 1.00 83.56 94 GLY A O 1
ATOM 666 N N . GLU A 1 95 ? 17.649 5.899 -11.710 1.00 87.62 95 GLU A N 1
ATOM 667 C CA . GLU A 1 95 ? 18.345 7.188 -11.614 1.00 87.62 95 GLU A CA 1
ATOM 668 C C . GLU A 1 95 ? 17.377 8.343 -11.327 1.00 87.62 95 GLU A C 1
ATOM 670 O O . GLU A 1 95 ? 17.615 9.150 -10.428 1.00 87.62 95 GLU A O 1
ATOM 675 N N . ARG A 1 96 ? 16.244 8.407 -12.040 1.00 88.94 96 ARG A N 1
ATOM 676 C CA . ARG A 1 96 ? 15.233 9.459 -11.842 1.00 88.94 96 ARG A CA 1
ATOM 677 C C . ARG A 1 96 ? 14.568 9.383 -10.473 1.00 88.94 96 ARG A C 1
ATOM 679 O O . ARG A 1 96 ? 14.365 10.418 -9.848 1.00 88.94 96 ARG A O 1
ATOM 686 N N . LEU A 1 97 ? 14.244 8.183 -9.994 1.00 84.75 97 LEU A N 1
ATOM 687 C CA . LEU A 1 97 ? 13.705 8.003 -8.643 1.00 84.75 97 LEU A CA 1
ATOM 688 C C . LEU A 1 97 ? 14.730 8.402 -7.583 1.00 84.75 97 LEU A C 1
ATOM 690 O O . LEU A 1 97 ? 14.369 9.051 -6.604 1.00 84.75 97 LEU A O 1
ATOM 694 N N . THR A 1 98 ? 16.004 8.074 -7.799 1.00 86.00 98 THR A N 1
ATOM 695 C CA . THR A 1 98 ? 17.091 8.481 -6.898 1.00 86.00 98 THR A CA 1
ATOM 696 C C . THR A 1 98 ? 17.208 10.002 -6.850 1.00 86.00 98 THR A C 1
ATOM 698 O O . THR A 1 98 ? 17.270 10.569 -5.767 1.00 86.00 98 THR A O 1
ATOM 701 N N . ALA A 1 99 ? 17.132 10.679 -8.000 1.00 89.94 99 ALA A N 1
ATOM 702 C CA . ALA A 1 99 ? 17.180 12.139 -8.079 1.00 89.94 99 ALA A CA 1
ATOM 703 C C . ALA A 1 99 ? 15.993 12.847 -7.395 1.00 89.94 99 ALA A C 1
ATOM 705 O O . ALA A 1 99 ? 16.133 13.988 -6.961 1.00 89.94 99 ALA A O 1
ATOM 706 N N . LEU A 1 100 ? 14.831 12.191 -7.304 1.00 89.44 100 LEU A N 1
ATOM 707 C CA . LEU A 1 100 ? 13.656 12.706 -6.591 1.00 89.44 100 LEU A CA 1
ATOM 708 C C . LEU A 1 100 ? 13.677 12.392 -5.091 1.00 89.44 100 LEU A C 1
ATOM 710 O O . LEU A 1 100 ? 12.902 12.980 -4.342 1.00 89.44 100 LEU A O 1
ATOM 714 N N . THR A 1 101 ? 14.515 11.450 -4.656 1.00 86.75 101 THR A N 1
ATOM 715 C CA . THR A 1 101 ? 14.558 11.005 -3.262 1.00 86.75 101 THR A CA 1
ATOM 716 C C . THR A 1 101 ? 15.355 12.012 -2.420 1.00 86.75 101 THR A C 1
ATOM 718 O O . THR A 1 101 ? 16.535 12.230 -2.702 1.00 86.75 101 THR A O 1
ATOM 721 N N . PRO A 1 102 ? 14.762 12.617 -1.374 1.00 90.25 102 PRO A N 1
ATOM 722 C CA . PRO A 1 102 ? 15.484 13.483 -0.445 1.00 90.25 102 PRO A CA 1
ATOM 723 C C . PRO A 1 102 ? 16.639 12.760 0.262 1.00 90.25 102 PRO A C 1
ATOM 725 O O . PRO A 1 102 ? 16.565 11.563 0.534 1.00 90.25 102 PRO A O 1
ATOM 728 N N . ALA A 1 103 ? 17.698 13.496 0.611 1.00 88.19 103 ALA A N 1
ATOM 729 C CA . ALA A 1 103 ? 18.880 12.927 1.268 1.00 88.19 103 ALA A CA 1
ATOM 730 C C . ALA A 1 103 ? 18.591 12.349 2.669 1.00 88.19 103 ALA A C 1
ATOM 732 O O . ALA A 1 103 ? 19.332 11.495 3.146 1.00 88.19 103 ALA A O 1
ATOM 733 N N . ASP A 1 104 ? 17.527 12.815 3.320 1.00 88.00 104 ASP A N 1
ATOM 734 C CA . ASP A 1 104 ? 17.059 12.385 4.638 1.00 88.00 104 ASP A CA 1
ATOM 735 C C . ASP A 1 104 ? 15.975 11.291 4.577 1.00 88.00 104 ASP A C 1
ATOM 737 O O . ASP A 1 104 ? 15.417 10.919 5.611 1.00 88.00 104 ASP A O 1
ATOM 741 N N . ALA A 1 105 ? 15.683 10.743 3.391 1.00 88.88 105 ALA A N 1
ATOM 742 C CA . ALA A 1 105 ? 14.749 9.634 3.226 1.00 88.88 105 ALA A CA 1
ATOM 743 C C . ALA A 1 105 ? 15.320 8.330 3.815 1.00 88.88 105 ALA A C 1
ATOM 745 O O . ALA A 1 105 ? 15.969 7.539 3.131 1.00 88.88 105 ALA A O 1
ATOM 746 N N . ASP A 1 106 ? 15.051 8.096 5.099 1.00 90.06 106 ASP A N 1
ATOM 747 C CA . ASP A 1 106 ? 15.510 6.920 5.841 1.00 90.06 106 ASP A CA 1
ATOM 748 C C . ASP A 1 106 ? 14.396 5.851 5.947 1.00 90.06 106 ASP A C 1
ATOM 750 O O . ASP A 1 106 ? 13.323 6.131 6.500 1.00 90.06 106 ASP A O 1
ATOM 754 N N . PRO A 1 107 ? 14.624 4.601 5.487 1.00 88.31 107 PRO A N 1
ATOM 755 C CA . PRO A 1 107 ? 13.700 3.479 5.683 1.00 88.31 107 PRO A CA 1
ATOM 756 C C . PRO A 1 107 ? 13.279 3.249 7.142 1.00 88.31 107 PRO A C 1
ATOM 758 O O . PRO A 1 107 ? 12.190 2.721 7.397 1.00 88.31 107 PRO A O 1
ATOM 761 N N . LYS A 1 108 ? 14.097 3.672 8.116 1.00 91.31 108 LYS A N 1
ATOM 762 C CA . LYS A 1 108 ? 13.765 3.652 9.545 1.00 91.31 108 LYS A CA 1
ATOM 763 C C . LYS A 1 108 ? 12.463 4.392 9.864 1.00 91.31 108 LYS A C 1
ATOM 765 O O . LYS A 1 108 ? 11.755 3.971 10.779 1.00 91.31 108 LYS A O 1
ATOM 770 N N . ALA A 1 109 ? 12.086 5.404 9.080 1.00 92.12 109 ALA A N 1
ATOM 771 C CA . ALA A 1 109 ? 10.820 6.118 9.245 1.00 92.12 109 ALA A CA 1
ATOM 772 C C . ALA A 1 109 ? 9.599 5.181 9.186 1.00 92.12 109 ALA A C 1
ATOM 774 O O . ALA A 1 109 ? 8.617 5.386 9.899 1.00 92.12 109 ALA A O 1
ATOM 775 N N . VAL A 1 110 ? 9.666 4.105 8.392 1.00 91.00 110 VAL A N 1
ATOM 776 C CA . VAL A 1 110 ? 8.607 3.087 8.348 1.00 91.00 110 VAL A CA 1
ATOM 777 C C . VAL A 1 110 ? 8.526 2.345 9.679 1.00 91.00 110 VAL A C 1
ATOM 779 O O . VAL A 1 110 ? 7.435 2.166 10.212 1.00 91.00 110 VAL A O 1
ATOM 782 N N . ALA A 1 111 ? 9.667 1.923 10.229 1.00 91.19 111 ALA A N 1
ATOM 783 C CA . ALA A 1 111 ? 9.719 1.218 11.507 1.00 91.19 111 ALA A CA 1
ATOM 784 C C . ALA A 1 111 ? 9.236 2.105 12.664 1.00 91.19 111 ALA A C 1
ATOM 786 O O . ALA A 1 111 ? 8.461 1.648 13.506 1.00 91.19 111 ALA A O 1
ATOM 787 N N . ASP A 1 112 ? 9.633 3.376 12.672 1.00 95.31 112 ASP A N 1
ATOM 788 C CA . ASP A 1 112 ? 9.198 4.344 13.680 1.00 95.31 112 ASP A CA 1
ATOM 789 C C . ASP A 1 112 ? 7.684 4.567 13.626 1.00 95.31 112 ASP A C 1
ATOM 791 O O . ASP A 1 112 ? 7.021 4.615 14.665 1.00 95.31 112 ASP A O 1
ATOM 795 N N . GLU A 1 113 ? 7.108 4.590 12.424 1.00 94.25 113 GLU A N 1
ATOM 796 C CA . GLU A 1 113 ? 5.665 4.694 12.255 1.00 94.25 113 GLU A CA 1
ATOM 797 C C . GLU A 1 113 ? 4.920 3.445 12.744 1.00 94.25 113 GLU A C 1
ATOM 799 O O . GLU A 1 113 ? 3.882 3.556 13.403 1.00 94.25 113 GLU A O 1
ATOM 804 N N . VAL A 1 114 ? 5.469 2.249 12.507 1.00 93.75 114 VAL A N 1
ATOM 805 C CA . VAL A 1 114 ? 4.930 1.012 13.092 1.00 93.75 114 VAL A CA 1
ATOM 806 C C . VAL A 1 114 ? 4.909 1.098 14.619 1.00 93.75 114 VAL A C 1
ATOM 808 O O . VAL A 1 114 ? 3.877 0.822 15.237 1.00 93.75 114 VAL A O 1
ATOM 811 N N . VAL A 1 115 ? 6.026 1.499 15.232 1.00 95.69 115 VAL A N 1
ATOM 812 C CA . VAL A 1 115 ? 6.138 1.646 16.691 1.00 95.69 115 VAL A CA 1
ATOM 813 C C . VAL A 1 115 ? 5.107 2.647 17.209 1.00 95.69 115 VAL A C 1
ATOM 815 O O . VAL A 1 115 ? 4.401 2.355 18.180 1.00 95.69 115 VAL A O 1
ATOM 818 N N . ARG A 1 116 ? 4.955 3.791 16.531 1.00 96.25 116 ARG A N 1
ATOM 819 C CA . ARG A 1 116 ? 3.961 4.808 16.878 1.00 96.25 116 ARG A CA 1
ATOM 820 C C . ARG A 1 116 ? 2.543 4.239 16.850 1.00 96.25 116 ARG A C 1
ATOM 822 O O . ARG A 1 116 ? 1.833 4.363 17.845 1.00 96.25 116 ARG A O 1
ATOM 829 N N . ILE A 1 117 ? 2.135 3.577 15.763 1.00 94.88 117 ILE A N 1
ATOM 830 C CA . ILE A 1 117 ? 0.786 2.997 15.603 1.00 94.88 117 ILE A CA 1
ATOM 831 C C . ILE A 1 117 ? 0.488 1.959 16.690 1.00 94.88 117 ILE A C 1
ATOM 833 O O . ILE A 1 117 ? -0.600 1.954 17.275 1.00 94.88 117 ILE A O 1
ATOM 837 N N . VAL A 1 118 ? 1.449 1.083 16.987 1.00 94.12 118 VAL A N 1
ATOM 838 C CA . VAL A 1 118 ? 1.304 0.073 18.045 1.00 94.12 118 VAL A CA 1
ATOM 839 C C . VAL A 1 118 ? 1.154 0.735 19.422 1.00 94.12 118 VAL A C 1
ATOM 841 O O . VAL A 1 118 ? 0.372 0.258 20.253 1.00 94.12 118 VAL A O 1
ATOM 844 N N . GLY A 1 119 ? 1.857 1.850 19.646 1.00 94.44 119 GLY A N 1
ATOM 845 C CA . GLY A 1 119 ? 1.798 2.653 20.868 1.00 94.44 119 GLY A CA 1
ATOM 846 C C . GLY A 1 119 ? 0.504 3.452 21.062 1.00 94.44 119 GLY A C 1
ATOM 847 O O . GLY A 1 119 ? 0.163 3.768 22.202 1.00 94.44 119 GLY A O 1
ATOM 848 N N . LEU A 1 120 ? -0.246 3.744 19.993 1.00 95.12 120 LEU A N 1
ATOM 849 C CA . LEU A 1 120 ? -1.522 4.459 20.081 1.00 95.12 120 LEU A CA 1
ATOM 850 C C . LEU A 1 120 ? -2.577 3.672 20.872 1.00 95.12 120 LEU A C 1
ATOM 852 O O . LEU A 1 120 ? -2.620 2.432 20.880 1.00 95.12 120 LEU A O 1
ATOM 856 N N . ALA A 1 121 ? -3.463 4.426 21.524 1.00 93.19 121 ALA A N 1
ATOM 857 C CA . ALA A 1 121 ? -4.623 3.879 22.207 1.00 93.19 121 ALA A CA 1
ATOM 858 C C . ALA A 1 121 ? -5.541 3.129 21.225 1.00 93.19 121 ALA A C 1
ATOM 860 O O . ALA A 1 121 ? -5.639 3.454 20.041 1.00 93.19 121 ALA A O 1
ATOM 861 N N . LYS A 1 122 ? -6.248 2.115 21.735 1.00 90.25 122 LYS A N 1
ATOM 862 C CA . LYS A 1 122 ? -7.313 1.463 20.967 1.00 90.25 122 LYS A CA 1
ATOM 863 C C . LYS A 1 122 ? -8.372 2.516 20.607 1.00 90.25 122 LYS A C 1
ATOM 865 O O . LYS A 1 122 ? -8.739 3.327 21.452 1.00 90.25 122 LYS A O 1
ATOM 870 N N . GLY A 1 123 ? -8.843 2.499 19.372 1.00 90.25 123 GLY A N 1
ATOM 871 C CA . GLY A 1 123 ? -9.827 3.412 18.802 1.00 90.25 123 GLY A CA 1
ATOM 872 C C . GLY A 1 123 ? -9.215 4.642 18.137 1.00 90.25 123 GLY A C 1
ATOM 873 O O . GLY A 1 123 ? -9.935 5.370 17.465 1.00 90.25 123 GLY A O 1
ATOM 874 N N . THR A 1 124 ? -7.906 4.882 18.295 1.00 92.81 124 THR A N 1
ATOM 875 C CA . THR A 1 124 ? -7.229 6.069 17.737 1.00 92.81 124 THR A CA 1
ATOM 876 C C . THR A 1 124 ? -6.185 5.734 16.676 1.00 92.81 124 THR A C 1
ATOM 878 O O . THR A 1 124 ? -5.533 6.630 16.137 1.00 92.81 124 THR A O 1
ATOM 881 N N . ARG A 1 125 ? -6.013 4.446 16.357 1.00 93.44 125 ARG A N 1
ATOM 882 C CA . ARG A 1 125 ? -5.082 3.996 15.321 1.00 93.44 125 ARG A CA 1
ATOM 883 C C . ARG A 1 125 ? -5.592 4.401 13.940 1.00 93.44 125 ARG A C 1
ATOM 885 O O . ARG A 1 125 ? -6.767 4.178 13.645 1.00 93.44 125 ARG A O 1
ATOM 892 N N . PRO A 1 126 ? -4.733 4.955 13.073 1.00 92.62 126 PRO A N 1
ATOM 893 C CA . PRO A 1 126 ? -5.147 5.296 11.725 1.00 92.62 126 PRO A CA 1
ATOM 894 C C . PRO A 1 126 ? -5.379 4.021 10.906 1.00 92.62 126 PRO A C 1
ATOM 896 O O . PRO A 1 126 ? -4.591 3.076 10.976 1.00 92.62 126 PRO A O 1
ATOM 899 N N . MET A 1 127 ? -6.420 4.019 10.071 1.00 89.88 127 MET A N 1
ATOM 900 C CA . MET A 1 127 ? -6.642 2.940 9.100 1.00 89.88 127 MET A CA 1
ATOM 901 C C . MET A 1 127 ? -5.480 2.848 8.100 1.00 89.88 127 MET A C 1
ATOM 903 O O . MET A 1 127 ? -5.074 1.756 7.707 1.00 89.88 127 MET A O 1
ATOM 907 N N . ARG A 1 128 ? -4.921 3.999 7.703 1.00 90.69 128 ARG A N 1
ATOM 908 C CA . ARG A 1 128 ? -3.765 4.090 6.811 1.00 90.69 128 ARG A CA 1
ATOM 909 C C . ARG A 1 128 ? -2.749 5.093 7.316 1.00 90.69 128 ARG A C 1
ATOM 911 O O . ARG A 1 128 ? -3.129 6.173 7.757 1.00 90.69 128 ARG A O 1
ATOM 918 N N . SER A 1 129 ? -1.475 4.756 7.171 1.00 92.69 129 SER A N 1
ATOM 919 C CA . SER A 1 129 ? -0.373 5.685 7.397 1.00 92.69 129 SER A CA 1
ATOM 920 C C . SER A 1 129 ? 0.588 5.674 6.218 1.00 92.69 129 SER A C 1
ATOM 922 O O . SER A 1 129 ? 1.053 4.609 5.809 1.00 92.69 129 SER A O 1
ATOM 924 N N . VAL A 1 130 ? 0.836 6.847 5.637 1.00 91.31 130 VAL A N 1
ATOM 925 C CA . VAL A 1 130 ? 1.669 7.023 4.442 1.00 91.31 130 VAL A CA 1
ATOM 926 C C . VAL A 1 130 ? 3.016 7.601 4.857 1.00 91.31 130 VAL A C 1
ATOM 928 O O . VAL A 1 130 ? 3.065 8.624 5.531 1.00 91.31 130 VAL A O 1
ATOM 931 N N . ILE A 1 131 ? 4.094 6.948 4.426 1.00 91.88 131 ILE A N 1
ATOM 932 C CA . ILE A 1 131 ? 5.477 7.385 4.641 1.00 91.88 131 ILE A CA 1
ATOM 933 C C . ILE A 1 131 ? 6.112 7.466 3.268 1.00 91.88 131 ILE A C 1
ATOM 935 O O . ILE A 1 131 ? 6.560 6.449 2.751 1.00 91.88 131 ILE A O 1
ATOM 939 N N . ASP A 1 132 ? 6.062 8.631 2.639 1.00 88.50 132 ASP A N 1
ATOM 940 C CA . ASP A 1 132 ? 6.511 8.819 1.264 1.00 88.50 132 ASP A CA 1
ATOM 941 C C . ASP A 1 132 ? 7.298 10.121 1.134 1.00 88.50 132 ASP A C 1
ATOM 943 O O . ASP A 1 132 ? 6.749 11.209 1.293 1.00 88.50 132 ASP A O 1
ATOM 947 N N . PHE A 1 133 ? 8.591 9.979 0.854 1.00 89.56 133 PHE A N 1
ATOM 948 C CA . PHE A 1 133 ? 9.519 11.094 0.692 1.00 89.56 133 PHE A CA 1
ATOM 949 C C . PHE A 1 133 ? 9.589 11.599 -0.753 1.00 89.56 133 PHE A C 1
ATOM 951 O O . PHE A 1 133 ? 10.014 12.726 -0.982 1.00 89.56 133 PHE A O 1
ATOM 958 N N . VAL A 1 134 ? 9.176 10.778 -1.724 1.00 86.88 134 VAL A N 1
ATOM 959 C CA . VAL A 1 134 ? 9.237 11.104 -3.158 1.00 86.88 134 VAL A CA 1
ATOM 960 C C . VAL A 1 134 ? 7.985 11.858 -3.605 1.00 86.88 134 VAL A C 1
ATOM 962 O O . VAL A 1 134 ? 8.034 12.628 -4.562 1.00 86.88 134 VAL A O 1
ATOM 965 N N . GLY A 1 135 ? 6.864 11.673 -2.906 1.00 87.75 135 GLY A N 1
ATOM 966 C CA . GLY A 1 135 ? 5.600 12.313 -3.257 1.00 87.75 135 GLY A CA 1
ATOM 967 C C . GLY A 1 135 ? 4.974 11.668 -4.490 1.00 87.75 135 GLY A C 1
ATOM 968 O O . GLY A 1 135 ? 4.603 12.352 -5.441 1.00 87.75 135 GLY A O 1
ATOM 969 N N . ASP A 1 136 ? 4.837 10.343 -4.470 1.00 86.19 136 ASP A N 1
ATOM 970 C CA . ASP A 1 136 ? 4.301 9.534 -5.567 1.00 86.19 136 ASP A CA 1
ATOM 971 C C . ASP A 1 136 ? 2.797 9.766 -5.828 1.00 86.19 136 ASP A C 1
ATOM 973 O O . ASP A 1 136 ? 2.248 9.260 -6.806 1.00 86.19 136 ASP A O 1
ATOM 977 N N . GLY A 1 137 ? 2.114 10.540 -4.981 1.00 87.81 137 GLY A N 1
ATOM 978 C CA . GLY A 1 137 ? 0.691 10.857 -5.118 1.00 87.81 137 GLY A CA 1
ATOM 979 C C . GLY A 1 137 ? -0.252 9.915 -4.358 1.00 87.81 137 GLY A C 1
ATOM 980 O O . GLY A 1 137 ? -1.472 10.099 -4.394 1.00 87.81 137 GLY A O 1
ATOM 981 N N . ALA A 1 138 ? 0.269 8.906 -3.651 1.00 86.81 138 ALA A N 1
ATOM 982 C CA . ALA A 1 138 ? -0.554 7.930 -2.943 1.00 86.81 138 ALA A CA 1
ATOM 983 C C . ALA A 1 138 ? -1.434 8.557 -1.865 1.00 86.81 138 ALA A C 1
ATOM 985 O O . ALA A 1 138 ? -2.560 8.101 -1.686 1.00 86.81 138 ALA A O 1
ATOM 986 N N . ALA A 1 139 ? -0.956 9.580 -1.151 1.00 88.44 139 ALA A N 1
ATOM 987 C CA . ALA A 1 139 ? -1.740 10.243 -0.110 1.00 88.44 139 ALA A CA 1
ATOM 988 C C . ALA A 1 139 ? -3.036 10.845 -0.683 1.00 88.44 139 ALA A C 1
ATOM 990 O O . ALA A 1 139 ? -4.118 10.623 -0.142 1.00 88.44 139 ALA A O 1
ATOM 991 N N . GLN A 1 140 ? -2.931 11.516 -1.830 1.00 88.62 140 GLN A N 1
ATOM 992 C CA . GLN A 1 140 ? -4.027 12.188 -2.522 1.00 88.62 140 GLN A CA 1
ATOM 993 C C . GLN A 1 140 ? -5.049 11.179 -3.058 1.00 88.62 140 GLN A C 1
ATOM 995 O O . GLN A 1 140 ? -6.256 11.333 -2.870 1.00 88.62 140 GLN A O 1
ATOM 1000 N N . VAL A 1 141 ? -4.581 10.104 -3.699 1.00 88.56 141 VAL A N 1
ATOM 1001 C CA . VAL A 1 141 ? -5.479 9.052 -4.203 1.00 88.56 141 VAL A CA 1
ATOM 1002 C C . VAL A 1 141 ? -6.132 8.295 -3.047 1.00 88.56 141 VAL A C 1
ATOM 1004 O O . VAL A 1 141 ? -7.317 7.954 -3.115 1.00 88.56 141 VAL A O 1
ATOM 1007 N N . LEU A 1 142 ? -5.386 8.046 -1.968 1.00 87.94 142 LEU A N 1
ATOM 1008 C CA . LEU A 1 142 ? -5.911 7.374 -0.787 1.00 87.94 142 LEU A CA 1
ATOM 1009 C C . LEU A 1 142 ? -7.019 8.173 -0.124 1.00 87.94 142 LEU A C 1
ATOM 1011 O O . LEU A 1 142 ? -8.049 7.577 0.175 1.00 87.94 142 LEU A O 1
ATOM 1015 N N . GLU A 1 143 ? -6.856 9.485 0.028 1.00 88.62 143 GLU A N 1
ATOM 1016 C CA . GLU A 1 143 ? -7.886 10.367 0.581 1.00 88.62 143 GLU A CA 1
ATOM 1017 C C . GLU A 1 143 ? -9.231 10.183 -0.137 1.00 88.62 143 GLU A C 1
ATOM 1019 O O . GLU A 1 143 ? -10.263 9.931 0.492 1.00 88.62 143 GLU A O 1
ATOM 1024 N N . VAL A 1 144 ? -9.214 10.228 -1.472 1.00 91.31 144 VAL A N 1
ATOM 1025 C CA . VAL A 1 144 ? -10.416 10.029 -2.290 1.00 91.31 144 VAL A CA 1
ATOM 1026 C C . VAL A 1 144 ? -10.949 8.604 -2.144 1.00 91.31 144 VAL A C 1
ATOM 1028 O O . VAL A 1 144 ? -12.148 8.415 -1.929 1.00 91.31 144 VAL A O 1
ATOM 1031 N N . SER A 1 145 ? -10.078 7.595 -2.235 1.00 87.62 145 SER A N 1
ATOM 1032 C CA . SER A 1 145 ? -10.497 6.190 -2.188 1.00 87.62 145 SER A CA 1
ATOM 1033 C C . SER A 1 145 ? -11.114 5.800 -0.841 1.00 87.62 145 SER A C 1
ATOM 1035 O O . SER A 1 145 ? -12.099 5.064 -0.802 1.00 87.62 145 SER A O 1
ATOM 1037 N N . GLU A 1 146 ? -10.574 6.323 0.261 1.00 89.50 146 GLU A N 1
ATOM 1038 C CA . GLU A 1 146 ? -11.054 6.051 1.613 1.00 89.50 146 GLU A CA 1
ATOM 1039 C C . GLU A 1 146 ? -12.382 6.757 1.871 1.00 89.50 146 GLU A C 1
ATOM 1041 O O . GLU A 1 146 ? -13.296 6.138 2.417 1.00 89.50 146 GLU A O 1
ATOM 1046 N N . ARG A 1 147 ? -12.541 8.002 1.399 1.00 95.19 147 ARG A N 1
ATOM 1047 C CA . ARG A 1 147 ? -13.828 8.708 1.455 1.00 95.19 147 ARG A CA 1
ATOM 1048 C C . ARG A 1 147 ? -14.926 7.910 0.753 1.00 95.19 147 ARG A C 1
ATOM 1050 O O . ARG A 1 147 ? -15.933 7.592 1.382 1.00 95.19 147 ARG A O 1
ATOM 1057 N N . VAL A 1 148 ? -14.702 7.515 -0.504 1.00 95.88 148 VAL A N 1
ATOM 1058 C CA . VAL A 1 148 ? -15.682 6.745 -1.294 1.00 95.88 148 VAL A CA 1
ATOM 1059 C C . VAL A 1 148 ? -16.012 5.410 -0.620 1.00 95.88 148 VAL A C 1
ATOM 1061 O O . VAL A 1 148 ? -17.178 5.026 -0.531 1.00 95.88 148 VAL A O 1
ATOM 1064 N N . ARG A 1 149 ? -15.001 4.711 -0.092 1.00 93.25 149 ARG A N 1
ATOM 1065 C CA . ARG A 1 149 ? -15.176 3.447 0.635 1.00 93.25 149 ARG A CA 1
ATOM 1066 C C . ARG A 1 149 ? -16.047 3.615 1.887 1.00 93.25 149 ARG A C 1
ATOM 1068 O O . ARG A 1 149 ? -16.961 2.822 2.115 1.00 93.25 149 ARG A O 1
ATOM 1075 N N . ILE A 1 150 ? -15.774 4.642 2.692 1.00 96.12 150 ILE A N 1
ATOM 1076 C CA . ILE A 1 150 ? -16.524 4.959 3.916 1.00 96.12 150 ILE A CA 1
ATOM 1077 C C . ILE A 1 150 ? -17.974 5.324 3.585 1.00 96.12 150 ILE A C 1
ATOM 1079 O O . ILE A 1 150 ? -18.900 4.816 4.221 1.00 96.12 150 ILE A O 1
ATOM 1083 N N . GLU A 1 151 ? -18.181 6.188 2.592 1.00 98.25 151 GLU A N 1
ATOM 1084 C CA . GLU A 1 151 ? -19.510 6.601 2.135 1.00 98.25 151 GLU A CA 1
ATOM 1085 C C . GLU A 1 151 ? -20.324 5.407 1.636 1.00 98.25 151 GLU A C 1
ATOM 1087 O O . GLU A 1 151 ? -21.490 5.255 2.005 1.00 98.25 151 GLU A O 1
ATOM 1092 N N . PHE A 1 152 ? -19.703 4.519 0.858 1.00 97.56 152 PHE A N 1
ATOM 1093 C CA . PHE A 1 152 ? -20.363 3.321 0.361 1.00 97.56 152 PHE A CA 1
ATOM 1094 C C . PHE A 1 152 ? -20.763 2.371 1.494 1.00 97.56 152 PHE A C 1
ATOM 1096 O O . PHE A 1 152 ? -21.923 1.965 1.545 1.00 97.56 152 PHE A O 1
ATOM 1103 N N . ALA A 1 153 ? -19.861 2.082 2.440 1.00 97.56 153 ALA A N 1
ATOM 1104 C CA . ALA A 1 153 ? -20.166 1.233 3.595 1.00 97.56 153 ALA A CA 1
ATOM 1105 C C . ALA A 1 153 ? -21.356 1.770 4.407 1.00 97.56 153 ALA A C 1
ATOM 1107 O O . ALA A 1 153 ? -22.253 1.012 4.774 1.00 97.56 153 ALA A O 1
ATOM 1108 N N . LYS A 1 154 ? -21.417 3.090 4.619 1.00 98.00 154 LYS A N 1
ATOM 1109 C CA . LYS A 1 154 ? -22.566 3.745 5.262 1.00 98.00 154 LYS A CA 1
ATOM 1110 C C . LYS A 1 154 ? -23.842 3.601 4.431 1.00 98.00 154 LYS A C 1
ATOM 1112 O O . LYS A 1 154 ? -24.883 3.251 4.979 1.00 98.00 154 LYS A O 1
ATOM 1117 N N . ARG A 1 155 ? -23.765 3.825 3.114 1.00 98.38 155 ARG A N 1
ATOM 1118 C CA . ARG A 1 155 ? -24.913 3.751 2.193 1.00 98.38 155 ARG A CA 1
ATOM 1119 C C . ARG A 1 155 ? -25.550 2.363 2.143 1.00 98.38 155 ARG A C 1
ATOM 1121 O O . ARG A 1 155 ? -26.762 2.272 1.991 1.00 98.38 155 ARG A O 1
ATOM 1128 N N . ILE A 1 156 ? -24.756 1.303 2.281 1.00 98.06 156 ILE A N 1
ATOM 1129 C CA . ILE A 1 156 ? -25.258 -0.081 2.304 1.00 98.06 156 ILE A CA 1
ATOM 1130 C C . ILE A 1 156 ? -25.632 -0.573 3.713 1.00 98.06 156 ILE A C 1
ATOM 1132 O O . ILE A 1 156 ? -25.888 -1.759 3.893 1.00 98.06 156 ILE A O 1
ATOM 1136 N N . GLY A 1 157 ? -25.645 0.307 4.720 1.00 97.69 157 GLY A N 1
ATOM 1137 C CA . GLY A 1 157 ? -26.010 -0.051 6.094 1.00 97.69 157 GLY A CA 1
ATOM 1138 C C . GLY A 1 157 ? -24.943 -0.839 6.862 1.00 97.69 157 GLY A C 1
ATOM 1139 O O . GLY A 1 157 ? -25.251 -1.393 7.908 1.00 97.69 157 GLY A O 1
ATOM 1140 N N . MET A 1 158 ? -23.698 -0.866 6.376 1.00 97.38 158 MET A N 1
ATOM 1141 C CA . MET A 1 158 ? -22.552 -1.570 6.981 1.00 97.38 158 MET A CA 1
ATOM 1142 C C . MET A 1 158 ? -21.550 -0.595 7.617 1.00 97.38 158 MET A C 1
ATOM 1144 O O . MET A 1 158 ? -20.344 -0.842 7.665 1.00 97.38 158 MET A O 1
ATOM 1148 N N . GLY A 1 159 ? -22.032 0.566 8.067 1.00 96.25 159 GLY A N 1
ATOM 1149 C CA . GLY A 1 159 ? -21.191 1.587 8.695 1.00 96.25 159 GLY A CA 1
ATOM 1150 C C . GLY A 1 159 ? -20.567 1.129 10.016 1.00 96.25 159 GLY A C 1
ATOM 1151 O O . GLY A 1 159 ? -19.512 1.633 10.386 1.00 96.25 159 GLY A O 1
ATOM 1152 N N . ASP A 1 160 ? -21.173 0.153 10.698 1.00 95.06 160 ASP A N 1
ATOM 1153 C CA . ASP A 1 160 ? -20.644 -0.439 11.930 1.00 95.06 160 ASP A CA 1
ATOM 1154 C C . ASP A 1 160 ? -19.311 -1.166 11.708 1.00 95.06 160 ASP A C 1
ATOM 1156 O O . ASP A 1 160 ? -18.470 -1.183 12.601 1.00 95.06 160 ASP A O 1
ATOM 1160 N N . LEU A 1 161 ? -19.076 -1.696 10.503 1.00 95.50 161 LEU A N 1
ATOM 1161 C CA . LEU A 1 161 ? -17.837 -2.393 10.157 1.00 95.50 161 LEU A CA 1
ATOM 1162 C C . LEU A 1 161 ? -16.645 -1.443 9.921 1.00 95.50 161 LEU A C 1
ATOM 1164 O O . LEU A 1 161 ? -15.532 -1.901 9.678 1.00 95.50 161 LEU A O 1
ATOM 1168 N N . LEU A 1 162 ? -16.852 -0.120 9.965 1.00 94.12 162 LEU A N 1
ATOM 1169 C CA . LEU A 1 162 ? -15.771 0.869 9.856 1.00 94.12 162 LEU A CA 1
ATOM 1170 C C . LEU A 1 162 ? -15.006 1.068 11.171 1.00 94.12 162 LEU A C 1
ATOM 1172 O O . LEU A 1 162 ? -13.928 1.660 11.159 1.00 94.12 162 LEU A O 1
ATOM 1176 N N . GLU A 1 163 ? -15.550 0.594 12.293 1.00 91.56 163 GLU A N 1
ATOM 1177 C CA . GLU A 1 163 ? -14.968 0.765 13.620 1.00 91.56 163 GLU A CA 1
ATOM 1178 C C . GLU A 1 163 ? -14.851 -0.584 14.334 1.00 91.56 163 GLU A C 1
ATOM 1180 O O . GLU A 1 163 ? -15.820 -1.328 14.466 1.00 91.56 163 GLU A O 1
ATOM 1185 N N . ALA A 1 164 ? -13.662 -0.894 14.853 1.00 88.31 164 ALA A N 1
ATOM 1186 C CA . ALA A 1 164 ? -13.424 -2.144 15.565 1.00 88.31 164 ALA A CA 1
ATOM 1187 C C . ALA A 1 164 ? -14.088 -2.135 16.954 1.00 88.31 164 ALA A C 1
ATOM 1189 O O . ALA A 1 164 ? -13.531 -1.629 17.935 1.00 88.31 164 ALA A O 1
ATOM 1190 N N . LYS A 1 165 ? -15.272 -2.738 17.062 1.00 84.19 165 LYS A N 1
ATOM 1191 C CA . LYS A 1 165 ? -16.058 -2.833 18.298 1.00 84.19 165 LYS A CA 1
ATOM 1192 C C . LYS A 1 165 ? -16.532 -4.261 18.513 1.00 84.19 165 LYS A C 1
ATOM 1194 O O . LYS A 1 165 ? -16.926 -4.940 17.577 1.00 84.19 165 LYS A O 1
ATOM 1199 N N . VAL A 1 166 ? -16.530 -4.703 19.768 1.00 74.69 166 VAL A N 1
ATOM 1200 C CA . VAL A 1 166 ? -17.186 -5.962 20.138 1.00 74.69 166 VAL A CA 1
ATOM 1201 C C . VAL A 1 166 ? -18.677 -5.667 20.275 1.00 74.69 166 VAL A C 1
ATOM 1203 O O . VAL A 1 166 ? -19.061 -4.911 21.171 1.00 74.69 166 VAL A O 1
ATOM 1206 N N . SER A 1 167 ? -19.507 -6.219 19.391 1.00 62.03 167 SER A N 1
ATOM 1207 C CA . SER A 1 167 ? -20.961 -6.201 19.577 1.00 62.03 167 SER A CA 1
ATOM 1208 C C . SER A 1 167 ? -21.317 -7.160 20.715 1.00 62.03 167 SER A C 1
ATOM 1210 O O . SER A 1 167 ? -20.943 -8.332 20.652 1.00 62.03 167 SER A O 1
ATOM 1212 N N . ARG A 1 168 ? -21.972 -6.654 21.764 1.00 54.94 168 ARG A N 1
ATOM 1213 C CA . ARG A 1 168 ? -22.577 -7.486 22.815 1.00 54.94 168 ARG A CA 1
ATOM 1214 C C . ARG A 1 168 ? -23.904 -8.059 22.349 1.00 54.94 168 ARG A C 1
ATOM 1216 O O . ARG A 1 168 ? -24.596 -7.337 21.599 1.00 54.94 168 ARG A O 1
#

Radius of gyration: 18.46 Å; chains: 1; bounding box: 46×30×53 Å

Secondary structure (DSSP, 8-state):
---EEEEE--SSS---SSS---TT-HHHHHHHHHHHHHHHHHHHHHHTBT-EEEEEEE---SSSS-TTTT----S-HHHHHTTGGGTTHHHHHHHHHHHHS-TT--THHHHHHHHHHHHSPTT---SEEEE-SS--SHHHHHHHHHHHHHHHHHHTT-GGGGS--B--

Sequence (168 aa):
MKSVILVTGAGTGIGKSKGGFPPFMGPYGAAKAAMDSLAVTLAYELARFGVETSIVVPGAFTSGTDHFPSAGKPADSARAAAYARYDGVMDQIGERLTALTPADADPKAVADEVVRIVGLAKGTRPMRSVIDFVGDGAAQVLEVSERVRIEFAKRIGMGDLLEAKVSR